Protein AF-A0AAV5MI07-F1 (afdb_monomer_lite)

Organism: NCBI:txid152421

InterPro domains:
  IPR010061 Methylmalonate-semialdehyde dehydrogenase [PTHR43866] (8-75)
  IPR015590 Aldehyde dehydrogenase domain [PF00171] (7-73)
  IPR016161 Aldehyde/histidinol dehydrogenase [SSF53720] (8-71)
  IPR016162 Aldehyde dehydrogenase, N-terminal [G3DSA:3.40.605.10] (1-75)

Radius of gyration: 13.98 Å; chains: 1; bounding box: 28×20×35 Å

Structure (mmCIF, N/CA/C/O backbone):
data_AF-A0AAV5MI07-F1
#
_entry.id   AF-A0AAV5MI07-F1
#
loop_
_atom_site.group_PDB
_atom_site.id
_atom_site.type_symbol
_atom_site.label_atom_id
_atom_site.label_alt_id
_atom_site.label_comp_id
_atom_site.label_asym_id
_atom_site.label_entity_id
_atom_site.label_seq_id
_atom_site.pdbx_PDB_ins_code
_atom_site.Cartn_x
_atom_site.Cartn_y
_atom_site.Cartn_z
_atom_site.occupancy
_atom_site.B_iso_or_equiv
_atom_site.auth_seq_id
_atom_site.auth_comp_id
_atom_site.auth_asym_id
_atom_site.auth_atom_id
_atom_site.pdbx_PDB_model_num
ATOM 1 N N . MET A 1 1 ? 19.601 4.440 7.473 1.00 44.94 1 MET A N 1
ATOM 2 C CA . MET A 1 1 ? 18.336 5.205 7.388 1.00 44.94 1 MET A CA 1
ATOM 3 C C . MET A 1 1 ? 17.105 4.432 7.891 1.00 44.94 1 MET A C 1
ATOM 5 O O . MET A 1 1 ? 16.126 5.080 8.206 1.00 44.94 1 MET A O 1
ATOM 9 N N . ALA A 1 2 ? 17.137 3.095 8.041 1.00 33.97 2 ALA A N 1
ATOM 10 C CA . ALA A 1 2 ? 15.967 2.297 8.452 1.00 33.97 2 ALA A CA 1
ATOM 11 C C . ALA A 1 2 ? 15.562 2.400 9.944 1.00 33.97 2 ALA A C 1
ATOM 13 O O . ALA A 1 2 ? 14.392 2.258 10.266 1.00 33.97 2 ALA A O 1
ATOM 14 N N . ALA A 1 3 ? 16.496 2.686 10.861 1.00 26.05 3 ALA A N 1
ATOM 15 C CA . ALA A 1 3 ? 16.193 2.687 12.299 1.00 26.05 3 ALA A CA 1
ATOM 16 C C . ALA A 1 3 ? 15.346 3.891 12.767 1.00 26.05 3 ALA A C 1
ATOM 18 O O . ALA A 1 3 ? 14.532 3.747 13.669 1.00 26.05 3 ALA A O 1
ATOM 19 N N . ALA A 1 4 ? 15.512 5.068 12.152 1.00 25.52 4 ALA A N 1
ATOM 20 C CA . ALA A 1 4 ? 14.758 6.270 12.529 1.00 25.52 4 ALA A CA 1
ATOM 21 C C . ALA A 1 4 ? 13.292 6.228 12.058 1.00 25.52 4 ALA A C 1
ATOM 23 O O . ALA A 1 4 ? 12.430 6.812 12.703 1.00 25.52 4 ALA A O 1
ATOM 24 N N . VAL A 1 5 ? 13.016 5.517 10.959 1.00 50.31 5 VAL A N 1
ATOM 25 C CA . VAL A 1 5 ? 11.658 5.333 10.423 1.00 50.31 5 VAL A CA 1
ATOM 26 C C . VAL A 1 5 ? 10.851 4.402 11.332 1.00 50.31 5 VAL A C 1
ATOM 28 O O . VAL A 1 5 ? 9.747 4.758 11.725 1.00 50.31 5 VAL A O 1
ATOM 31 N N . LEU A 1 6 ? 11.458 3.298 11.786 1.00 56.72 6 LEU A N 1
ATOM 32 C CA . LEU A 1 6 ? 10.808 2.355 12.704 1.00 56.72 6 LEU A CA 1
ATOM 33 C C . LEU A 1 6 ? 10.395 3.004 14.039 1.00 56.72 6 LEU A C 1
ATOM 35 O O . LEU A 1 6 ? 9.333 2.715 14.579 1.00 56.72 6 LEU A O 1
ATOM 39 N N . LEU A 1 7 ? 11.234 3.892 14.585 1.00 53.72 7 LEU A N 1
ATOM 40 C CA . LEU A 1 7 ? 10.930 4.589 15.840 1.00 53.72 7 LEU A CA 1
ATOM 41 C C . LEU A 1 7 ? 9.787 5.603 15.686 1.00 53.72 7 LEU A C 1
ATOM 43 O O . LEU A 1 7 ? 8.998 5.771 16.610 1.00 53.72 7 LEU A O 1
ATOM 47 N N . ALA A 1 8 ? 9.686 6.266 14.530 1.00 67.38 8 ALA A N 1
ATOM 48 C CA . ALA A 1 8 ? 8.588 7.187 14.253 1.00 67.38 8 ALA A CA 1
ATOM 49 C C . ALA A 1 8 ? 7.246 6.448 14.103 1.00 67.38 8 ALA A C 1
ATOM 51 O O . ALA A 1 8 ? 6.227 6.942 14.570 1.00 67.38 8 ALA A O 1
ATOM 52 N N . GLU A 1 9 ? 7.250 5.259 13.499 1.00 74.69 9 GLU A N 1
ATOM 53 C CA . GLU A 1 9 ? 6.060 4.419 13.309 1.00 74.69 9 GLU A CA 1
ATOM 54 C C . GLU A 1 9 ? 5.472 3.931 14.640 1.00 74.69 9 GLU A C 1
ATOM 56 O O . GLU A 1 9 ? 4.268 4.048 14.855 1.00 74.69 9 GLU A O 1
ATOM 61 N N . LEU A 1 10 ? 6.318 3.466 15.564 1.00 74.94 10 LEU A N 1
ATOM 62 C CA . LEU A 1 10 ? 5.879 3.043 16.900 1.00 74.94 10 LEU A CA 1
ATOM 63 C C . LEU A 1 10 ? 5.278 4.202 17.707 1.00 74.94 10 LEU A C 1
ATOM 65 O O . LEU A 1 10 ? 4.263 4.026 18.373 1.00 74.94 10 LEU A O 1
ATOM 69 N N . ALA A 1 11 ? 5.856 5.403 17.599 1.00 81.12 11 ALA A N 1
ATOM 70 C CA . ALA A 1 11 ? 5.296 6.590 18.241 1.00 81.12 11 ALA A CA 1
ATOM 71 C C . ALA A 1 11 ? 3.921 6.971 17.662 1.00 81.12 11 ALA A C 1
ATOM 73 O O . ALA A 1 11 ? 3.055 7.443 18.392 1.00 81.12 11 ALA A O 1
ATOM 74 N N . VAL A 1 12 ? 3.701 6.767 16.359 1.00 83.94 12 VAL A N 1
ATOM 75 C CA . VAL A 1 12 ? 2.396 7.017 15.729 1.00 83.94 12 VAL A CA 1
ATOM 76 C C . VAL A 1 12 ? 1.341 6.033 16.228 1.00 83.94 12 VAL A C 1
ATOM 78 O O . VAL A 1 12 ? 0.216 6.463 16.460 1.00 83.94 12 VAL A O 1
ATOM 81 N N . ASP A 1 13 ? 1.687 4.759 16.424 1.00 84.94 13 ASP A N 1
ATOM 82 C CA . ASP A 1 13 ? 0.760 3.751 16.958 1.00 84.94 13 ASP A CA 1
ATOM 83 C C . ASP A 1 13 ? 0.295 4.100 18.379 1.00 84.94 13 ASP A C 1
ATOM 85 O O . ASP A 1 13 ? -0.906 4.190 18.640 1.00 84.94 13 ASP A O 1
ATOM 89 N N . GLU A 1 14 ? 1.240 4.417 19.271 1.00 85.00 14 GLU A N 1
ATOM 90 C CA . GLU A 1 14 ? 0.938 4.838 20.646 1.00 85.00 14 GLU A CA 1
ATOM 91 C C . GLU A 1 14 ? 0.043 6.087 20.676 1.00 85.00 14 GLU A C 1
ATOM 93 O O . GLU A 1 14 ? -0.951 6.128 21.405 1.00 85.00 14 GLU A O 1
ATOM 98 N N . LEU A 1 15 ? 0.342 7.081 19.832 1.00 90.69 15 LEU A N 1
ATOM 99 C CA . LEU A 1 15 ? -0.467 8.295 19.713 1.00 90.69 15 LEU A CA 1
ATOM 100 C C . LEU A 1 15 ? -1.854 8.028 19.113 1.00 90.69 15 LEU A C 1
ATOM 102 O O . LEU A 1 15 ? -2.811 8.706 19.484 1.00 90.69 15 LEU A O 1
ATOM 106 N N . ALA A 1 16 ? -1.995 7.063 18.199 1.00 89.81 16 ALA A N 1
ATOM 107 C CA . ALA A 1 16 ? -3.296 6.679 17.648 1.00 89.81 16 ALA A CA 1
ATOM 108 C C . ALA A 1 16 ? -4.191 6.085 18.743 1.00 89.81 16 ALA A C 1
ATOM 110 O O . ALA A 1 16 ? -5.362 6.455 18.852 1.00 89.81 16 ALA A O 1
ATOM 111 N N . VAL A 1 17 ? -3.626 5.218 19.587 1.00 89.00 17 VAL A N 1
ATOM 112 C CA . VAL A 1 17 ? -4.327 4.645 20.743 1.00 89.00 17 VAL A CA 1
ATOM 113 C C . VAL A 1 17 ? -4.699 5.739 21.746 1.00 89.00 17 VAL A C 1
ATOM 115 O O . VAL A 1 17 ? -5.843 5.783 22.199 1.00 89.00 17 VAL A O 1
ATOM 118 N N . GLU A 1 18 ? -3.784 6.663 22.055 1.00 91.62 18 GLU A N 1
ATOM 119 C CA . GLU A 1 18 ? -4.067 7.803 22.942 1.00 91.62 18 GLU A CA 1
ATOM 120 C C . GLU A 1 18 ? -5.171 8.716 22.379 1.00 91.62 18 GLU A C 1
ATOM 122 O O . GLU A 1 18 ? -6.034 9.186 23.122 1.00 91.62 18 GLU A O 1
ATOM 127 N N . ALA A 1 19 ? -5.209 8.907 21.058 1.00 93.75 19 ALA A N 1
ATOM 128 C CA . ALA A 1 19 ? -6.264 9.647 20.367 1.00 93.75 19 ALA A CA 1
ATOM 129 C C . ALA A 1 19 ? -7.622 8.913 20.338 1.00 93.75 19 ALA A C 1
ATOM 131 O O . ALA A 1 19 ? -8.611 9.474 19.859 1.00 93.75 19 ALA A O 1
ATOM 132 N N . GLY A 1 20 ? -7.692 7.683 20.860 1.00 94.12 20 GLY A N 1
ATOM 133 C CA . GLY A 1 20 ? -8.911 6.882 20.952 1.00 94.12 20 GLY A CA 1
ATOM 1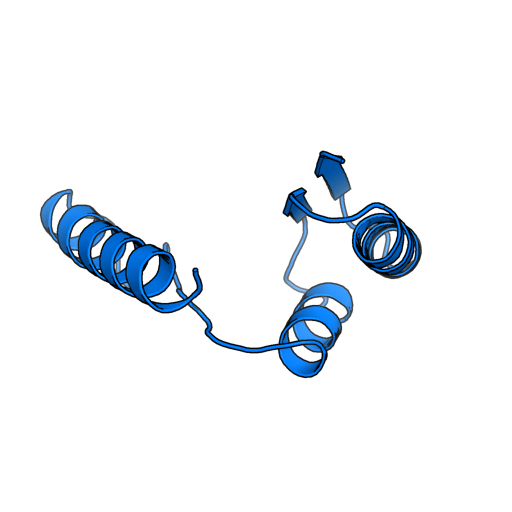34 C C . GLY A 1 20 ? -9.228 6.070 19.698 1.00 94.12 20 GLY A C 1
ATOM 135 O O . GLY 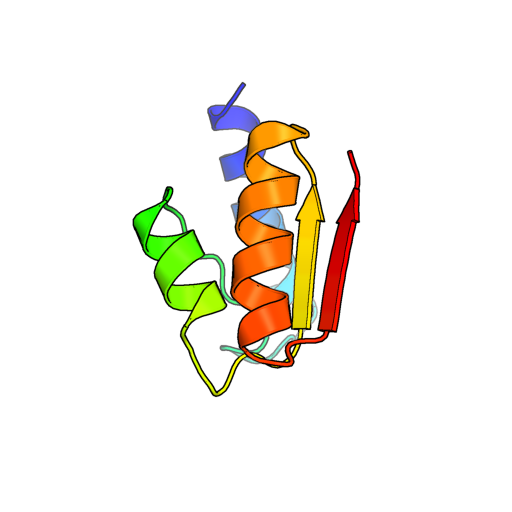A 1 20 ? -10.379 5.664 19.522 1.00 94.12 20 GLY A O 1
ATOM 136 N N . LEU A 1 21 ? -8.246 5.838 18.820 1.00 92.75 21 LEU A N 1
ATOM 137 C CA . LEU A 1 21 ? -8.425 4.975 17.657 1.00 92.75 21 LEU A CA 1
ATOM 138 C C . LEU A 1 21 ? -8.670 3.521 18.115 1.00 92.75 21 LEU A C 1
ATOM 140 O O . LEU A 1 21 ? -7.887 2.994 18.910 1.00 92.75 21 LEU A O 1
ATOM 144 N N . PRO A 1 22 ? -9.738 2.853 17.645 1.00 93.06 22 PRO A N 1
ATOM 145 C CA . PRO A 1 22 ? -9.984 1.452 17.962 1.00 93.06 22 PRO A CA 1
ATOM 146 C C . PRO A 1 22 ? -8.850 0.531 17.501 1.00 93.06 22 PRO A C 1
ATOM 148 O O . PRO A 1 22 ? -8.253 0.717 16.439 1.00 93.06 22 PRO A O 1
ATOM 151 N N . ASN A 1 23 ? -8.602 -0.527 18.275 1.00 87.44 23 ASN A N 1
ATOM 152 C CA . ASN A 1 23 ? -7.649 -1.565 17.892 1.00 87.44 23 ASN A CA 1
ATOM 153 C C . ASN A 1 23 ? -8.020 -2.174 16.535 1.00 87.44 23 ASN A C 1
ATOM 155 O O . ASN A 1 23 ? -9.145 -2.638 16.346 1.00 87.44 23 ASN A O 1
ATOM 159 N N . GLY A 1 24 ? -7.042 -2.235 15.632 1.00 85.25 24 GLY A N 1
ATOM 160 C CA . GLY A 1 24 ? -7.201 -2.813 14.300 1.00 85.25 24 GLY A CA 1
ATOM 161 C C . GLY A 1 24 ? -7.552 -1.810 13.200 1.00 85.25 24 GLY A C 1
ATOM 162 O O . GLY A 1 24 ? -7.447 -2.180 12.032 1.00 85.25 24 GLY A O 1
ATOM 163 N N . ASP A 1 25 ? -7.890 -0.558 13.528 1.00 89.25 25 ASP A N 1
ATOM 164 C CA . ASP A 1 25 ? -8.096 0.494 12.518 1.00 89.25 25 ASP A CA 1
ATOM 165 C C . ASP A 1 25 ? -6.758 0.995 11.939 1.00 89.25 25 ASP A C 1
ATOM 167 O O . ASP A 1 25 ? -6.672 1.322 10.753 1.00 89.25 25 ASP A O 1
ATOM 171 N N . LEU A 1 26 ? -5.693 0.994 12.751 1.00 89.88 26 LEU A N 1
ATOM 172 C CA . LEU A 1 26 ? -4.303 1.156 12.319 1.00 89.88 26 LEU A CA 1
ATOM 173 C C . LEU A 1 26 ? -3.539 -0.137 12.613 1.00 89.88 26 LEU A C 1
ATOM 175 O O . LEU A 1 26 ? -3.550 -0.626 13.737 1.00 89.88 26 LEU A O 1
ATOM 179 N N . ASN A 1 27 ? -2.876 -0.689 11.595 1.00 89.56 27 ASN A N 1
ATOM 180 C CA . ASN A 1 27 ? -1.994 -1.845 11.743 1.00 89.56 27 ASN A CA 1
ATOM 181 C C . ASN A 1 27 ? -0.658 -1.546 11.066 1.00 89.56 27 ASN A C 1
ATOM 183 O O . ASN A 1 27 ? -0.627 -1.161 9.895 1.00 89.56 27 ASN A O 1
ATOM 187 N N . ILE A 1 28 ? 0.443 -1.771 11.781 1.00 89.62 28 ILE A N 1
ATOM 188 C CA . ILE A 1 28 ? 1.801 -1.587 11.263 1.00 89.62 28 ILE A CA 1
ATOM 189 C C . ILE A 1 28 ? 2.418 -2.961 11.010 1.00 89.62 28 ILE A C 1
ATOM 191 O O . ILE A 1 28 ? 2.597 -3.761 11.927 1.00 89.62 28 ILE A O 1
ATOM 195 N N . LEU A 1 29 ? 2.746 -3.242 9.747 1.00 88.25 29 LEU A N 1
ATOM 196 C CA . LEU A 1 29 ? 3.370 -4.497 9.338 1.00 88.25 29 LEU A CA 1
ATOM 197 C C . LEU A 1 29 ? 4.777 -4.239 8.803 1.00 88.25 29 LEU A C 1
ATOM 199 O O . LEU A 1 29 ? 4.954 -3.67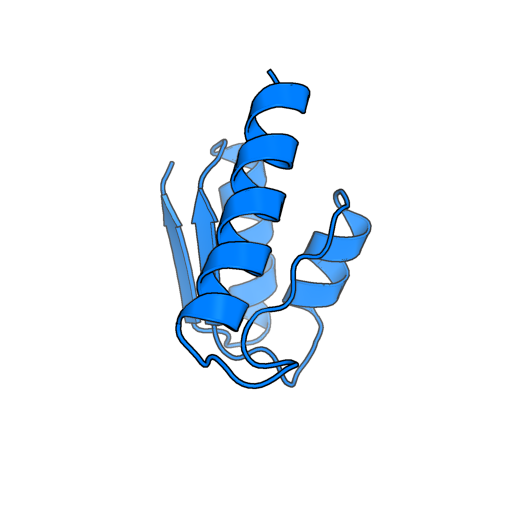3 7.726 1.00 88.25 29 LEU A O 1
ATOM 203 N N . HIS A 1 30 ? 5.780 -4.718 9.533 1.00 88.62 30 HIS A N 1
ATOM 204 C CA . HIS A 1 30 ? 7.166 -4.676 9.084 1.00 88.62 30 HIS A CA 1
ATOM 205 C C . HIS A 1 30 ? 7.446 -5.816 8.108 1.00 88.62 30 HIS A C 1
ATOM 207 O O . HIS A 1 30 ? 7.133 -6.978 8.372 1.00 88.62 30 HIS A O 1
ATOM 213 N N . GLY A 1 31 ? 8.099 -5.507 6.993 1.00 88.12 31 GLY A N 1
ATOM 214 C CA . GLY A 1 31 ? 8.477 -6.532 6.037 1.00 88.12 31 GLY A CA 1
ATOM 215 C C . GLY A 1 31 ? 9.160 -5.989 4.798 1.00 88.12 31 GLY A C 1
ATOM 216 O O . GLY A 1 31 ? 9.559 -4.830 4.724 1.00 88.12 31 GLY A O 1
ATOM 217 N N . THR A 1 32 ? 9.312 -6.876 3.820 1.00 91.00 32 THR A N 1
ATOM 218 C CA . THR A 1 32 ? 9.906 -6.568 2.518 1.00 91.00 32 THR A CA 1
ATOM 219 C C . THR A 1 32 ? 8.945 -7.005 1.406 1.00 91.00 32 THR A C 1
ATOM 221 O O . THR A 1 32 ? 7.730 -6.849 1.533 1.00 91.00 32 THR A O 1
ATOM 224 N N . ASN A 1 33 ? 9.461 -7.575 0.318 1.00 90.81 33 ASN A N 1
ATOM 225 C CA . ASN A 1 33 ? 8.683 -7.939 -0.861 1.00 90.81 33 ASN A CA 1
ATOM 226 C C . ASN A 1 33 ? 7.536 -8.912 -0.559 1.00 90.81 33 ASN A C 1
ATOM 228 O O . ASN A 1 33 ? 6.498 -8.820 -1.207 1.00 90.81 33 ASN A O 1
ATOM 232 N N . ASP A 1 34 ? 7.680 -9.806 0.420 1.00 94.69 34 ASP A N 1
ATOM 233 C CA . ASP A 1 34 ? 6.635 -10.786 0.739 1.00 94.69 34 ASP A CA 1
ATOM 234 C C . ASP A 1 34 ? 5.364 -10.121 1.283 1.00 94.69 34 ASP A C 1
ATOM 236 O O . ASP A 1 34 ? 4.267 -10.430 0.819 1.00 94.69 34 ASP A O 1
ATOM 240 N N . ILE A 1 35 ? 5.507 -9.139 2.181 1.00 93.62 35 ILE A N 1
ATOM 241 C CA . ILE A 1 35 ? 4.375 -8.356 2.700 1.00 93.62 35 ILE A CA 1
ATOM 242 C C . ILE A 1 35 ? 3.768 -7.492 1.596 1.00 93.62 35 ILE A C 1
ATOM 244 O O . ILE A 1 35 ? 2.550 -7.458 1.446 1.00 93.62 35 ILE A O 1
ATOM 248 N N . ILE A 1 36 ? 4.598 -6.855 0.765 1.00 92.69 36 ILE A N 1
ATOM 249 C CA . ILE A 1 36 ? 4.118 -6.071 -0.384 1.00 92.69 36 ILE A CA 1
ATOM 250 C C . ILE A 1 36 ? 3.279 -6.952 -1.321 1.00 92.69 36 ILE A C 1
ATOM 252 O O . ILE A 1 36 ? 2.204 -6.554 -1.772 1.00 92.69 36 ILE A O 1
ATOM 256 N N . ASN A 1 37 ? 3.749 -8.169 -1.593 1.00 94.88 37 ASN A N 1
ATOM 257 C CA . ASN A 1 37 ? 3.049 -9.123 -2.442 1.00 94.88 37 ASN A CA 1
ATOM 258 C C . ASN A 1 37 ? 1.749 -9.607 -1.806 1.00 94.88 37 ASN A C 1
ATOM 260 O O . ASN A 1 37 ? 0.747 -9.697 -2.514 1.00 94.88 37 ASN A O 1
ATOM 264 N N . ALA A 1 38 ? 1.749 -9.887 -0.502 1.00 95.69 38 ALA A N 1
ATOM 265 C CA . ALA A 1 38 ? 0.539 -10.228 0.235 1.00 95.69 38 ALA A CA 1
ATOM 266 C C . ALA A 1 38 ? -0.496 -9.098 0.130 1.00 95.69 38 ALA A C 1
ATOM 268 O O . ALA A 1 38 ? -1.601 -9.345 -0.342 1.00 95.69 38 ALA A O 1
ATOM 269 N N . ILE A 1 39 ? -0.102 -7.850 0.408 1.00 95.19 39 ILE A N 1
ATOM 270 C CA . ILE A 1 39 ? -0.972 -6.665 0.316 1.00 95.19 39 ILE A CA 1
ATOM 271 C C . ILE A 1 39 ? -1.565 -6.497 -1.091 1.00 95.19 39 ILE A C 1
ATOM 273 O O . ILE A 1 39 ? -2.749 -6.209 -1.256 1.00 95.19 39 ILE A O 1
ATOM 277 N N . CYS A 1 40 ? -0.757 -6.690 -2.136 1.00 95.12 40 CYS A N 1
ATOM 278 C CA . CYS A 1 40 ? -1.238 -6.572 -3.513 1.00 95.12 40 CYS A CA 1
ATOM 279 C C . CYS A 1 40 ? -2.232 -7.678 -3.899 1.00 95.12 40 CYS A C 1
ATOM 281 O O . CYS A 1 40 ? -3.067 -7.457 -4.776 1.00 95.12 40 CYS A O 1
ATOM 283 N N . ASN A 1 41 ? -2.119 -8.863 -3.297 1.00 94.50 41 ASN A N 1
ATOM 284 C CA . ASN A 1 41 ? -2.928 -10.032 -3.639 1.00 94.50 41 ASN A CA 1
ATOM 285 C C . ASN A 1 41 ? -4.166 -10.202 -2.748 1.00 94.50 41 ASN A C 1
ATOM 287 O O . ASN A 1 41 ? -5.065 -10.934 -3.148 1.00 94.50 41 ASN A O 1
ATOM 291 N N . ASP A 1 42 ? -4.202 -9.560 -1.583 1.00 95.25 42 ASP A N 1
ATOM 292 C CA . ASP A 1 42 ? -5.299 -9.639 -0.621 1.00 95.25 42 ASP A CA 1
ATOM 293 C C . ASP A 1 42 ? -6.551 -8.945 -1.168 1.00 95.25 42 ASP A C 1
ATOM 295 O O . ASP A 1 42 ? -6.529 -7.744 -1.439 1.00 95.25 42 ASP A O 1
ATOM 299 N N . ASP A 1 43 ? -7.643 -9.682 -1.355 1.00 94.38 43 ASP A N 1
ATOM 300 C CA . ASP A 1 43 ? -8.872 -9.159 -1.953 1.00 94.38 43 ASP A CA 1
ATOM 301 C C . ASP A 1 43 ? -9.621 -8.163 -1.047 1.00 94.38 43 ASP A C 1
ATOM 303 O O . ASP A 1 43 ? -10.385 -7.341 -1.567 1.00 94.38 43 ASP A O 1
ATOM 307 N N . ASP A 1 44 ? -9.368 -8.142 0.263 1.00 95.50 44 ASP A N 1
ATOM 308 C CA . ASP A 1 44 ? -9.990 -7.215 1.215 1.00 95.50 44 ASP A CA 1
ATOM 309 C C . ASP A 1 44 ? -9.371 -5.813 1.150 1.00 95.50 44 ASP A C 1
ATOM 311 O O . ASP A 1 44 ? -10.063 -4.813 1.362 1.00 95.50 44 ASP A O 1
ATOM 315 N N . ILE A 1 45 ? -8.114 -5.699 0.713 1.00 95.44 45 ILE A N 1
ATOM 316 C CA . ILE A 1 45 ? -7.442 -4.408 0.525 1.00 95.44 45 ILE A CA 1
ATOM 317 C C . ILE A 1 45 ? -7.932 -3.734 -0.758 1.00 95.44 45 ILE A C 1
ATOM 319 O O . ILE A 1 45 ? -7.717 -4.218 -1.871 1.00 95.44 45 ILE A O 1
ATOM 323 N N . LYS A 1 46 ? -8.577 -2.572 -0.632 1.00 95.25 46 LYS A N 1
ATOM 324 C CA . LYS A 1 46 ? -9.196 -1.874 -1.778 1.00 95.25 46 LYS A CA 1
ATOM 325 C C . LYS A 1 46 ? -8.313 -0.797 -2.407 1.00 95.25 46 LYS A C 1
ATOM 327 O O . LYS A 1 46 ? -8.509 -0.450 -3.575 1.00 95.25 46 LYS A O 1
ATOM 332 N N . ALA A 1 47 ? -7.354 -0.263 -1.653 1.00 96.19 47 ALA A N 1
ATOM 333 C CA . ALA A 1 47 ? -6.497 0.823 -2.104 1.00 96.19 47 ALA A CA 1
ATOM 334 C C . ALA A 1 47 ? -5.069 0.701 -1.565 1.00 96.19 47 ALA A C 1
ATOM 336 O O . ALA A 1 47 ? -4.860 0.203 -0.463 1.00 96.19 47 ALA A O 1
ATOM 337 N N . ILE A 1 48 ? -4.101 1.176 -2.350 1.00 95.75 48 ILE A N 1
ATOM 338 C CA . ILE A 1 48 ? -2.676 1.184 -2.008 1.00 95.75 48 ILE A CA 1
ATOM 339 C C . ILE A 1 48 ? -2.092 2.561 -2.345 1.00 95.75 48 ILE A C 1
ATOM 341 O O . ILE A 1 48 ? -2.276 3.070 -3.453 1.00 95.75 48 ILE A O 1
ATOM 345 N N . SER A 1 49 ? -1.359 3.151 -1.402 1.00 95.50 49 SER A N 1
ATOM 346 C CA . SER A 1 49 ? -0.512 4.325 -1.630 1.00 95.50 49 SER A CA 1
ATOM 347 C C . SER A 1 49 ? 0.940 3.926 -1.399 1.00 95.50 49 SER A C 1
ATOM 349 O O . SER A 1 49 ? 1.257 3.292 -0.394 1.00 95.50 49 SER A O 1
ATOM 351 N N . PHE A 1 50 ? 1.812 4.246 -2.351 1.00 94.31 50 PHE A N 1
ATOM 352 C CA . PHE A 1 50 ? 3.229 3.900 -2.298 1.00 94.31 50 PHE A CA 1
ATOM 353 C C . PHE A 1 50 ? 4.105 5.131 -2.521 1.00 94.31 50 PHE A C 1
ATOM 355 O O . PHE A 1 50 ? 3.839 5.933 -3.417 1.00 94.31 50 PHE A O 1
ATOM 362 N N . VAL A 1 51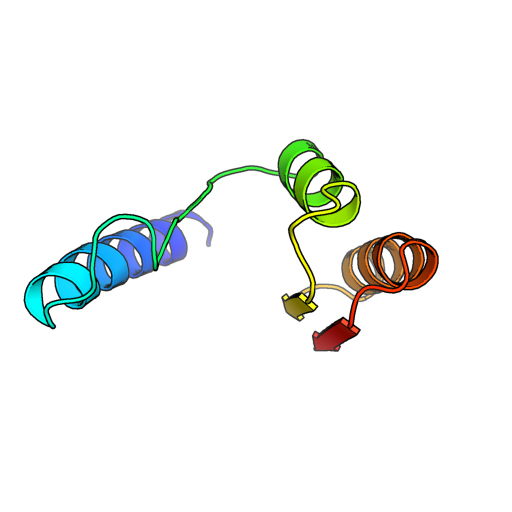 ? 5.185 5.235 -1.747 1.00 93.12 51 VAL A N 1
ATOM 363 C CA . VAL A 1 51 ? 6.242 6.238 -1.914 1.00 93.12 51 VAL A CA 1
ATOM 364 C C . VAL A 1 51 ? 7.585 5.516 -1.955 1.00 93.12 51 VAL A C 1
ATOM 366 O O . VAL A 1 51 ? 7.905 4.756 -1.042 1.00 93.12 51 VAL A O 1
ATOM 369 N N . GLY A 1 52 ? 8.375 5.733 -3.007 1.00 91.25 52 GLY A N 1
ATOM 370 C CA . GLY A 1 52 ? 9.673 5.077 -3.150 1.00 91.25 52 GLY A CA 1
ATOM 371 C C . GLY A 1 52 ? 10.245 5.155 -4.561 1.00 91.25 52 GLY A C 1
ATOM 372 O O . GLY A 1 52 ? 9.904 6.032 -5.342 1.00 91.25 52 GLY A O 1
ATOM 373 N N . THR A 1 53 ? 11.144 4.228 -4.896 1.00 95.69 53 THR A N 1
ATOM 374 C CA . THR A 1 53 ? 11.852 4.246 -6.185 1.00 95.69 53 THR A CA 1
ATOM 375 C C . THR A 1 53 ? 10.939 3.903 -7.362 1.00 95.69 53 THR A C 1
ATOM 377 O O . THR A 1 53 ? 9.987 3.130 -7.223 1.00 95.69 53 THR A O 1
ATOM 380 N N . SER A 1 54 ? 11.282 4.389 -8.561 1.00 95.12 54 SER A N 1
ATOM 381 C CA . SER A 1 54 ? 10.517 4.107 -9.786 1.00 95.12 54 SER A CA 1
ATOM 382 C C . SER A 1 54 ? 10.413 2.621 -10.105 1.00 95.12 54 SER A C 1
ATOM 384 O O . SER A 1 54 ? 9.352 2.162 -10.521 1.00 95.12 54 SER A O 1
ATOM 386 N N . THR A 1 55 ? 11.474 1.850 -9.855 1.00 95.00 55 THR A N 1
ATOM 387 C CA . THR A 1 55 ? 11.480 0.400 -10.087 1.00 95.00 55 THR A CA 1
ATOM 388 C C . THR A 1 55 ? 10.463 -0.319 -9.200 1.00 95.00 55 THR A C 1
ATOM 390 O O . THR A 1 55 ? 9.686 -1.135 -9.693 1.00 95.00 55 THR A O 1
ATOM 393 N N . ALA A 1 56 ? 10.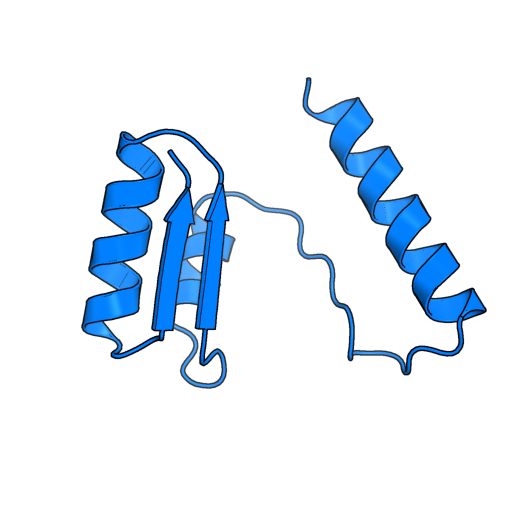431 -0.001 -7.901 1.00 93.75 56 ALA A N 1
ATOM 394 C CA . ALA A 1 56 ? 9.477 -0.606 -6.974 1.00 93.75 56 ALA A CA 1
ATOM 395 C C . ALA A 1 56 ? 8.047 -0.110 -7.237 1.00 93.75 56 ALA A C 1
ATOM 397 O O . ALA A 1 56 ? 7.115 -0.911 -7.287 1.00 93.75 56 ALA A O 1
ATOM 398 N N . GLY A 1 57 ? 7.878 1.192 -7.486 1.00 94.69 57 GLY A N 1
ATOM 399 C CA . GLY A 1 57 ? 6.581 1.788 -7.796 1.00 94.69 57 GLY A CA 1
ATOM 400 C C . GLY A 1 57 ? 5.933 1.166 -9.032 1.00 94.69 57 GLY A C 1
ATOM 401 O O . GLY A 1 57 ? 4.775 0.764 -8.971 1.00 94.69 57 GLY A O 1
ATOM 402 N N . ALA A 1 58 ? 6.685 0.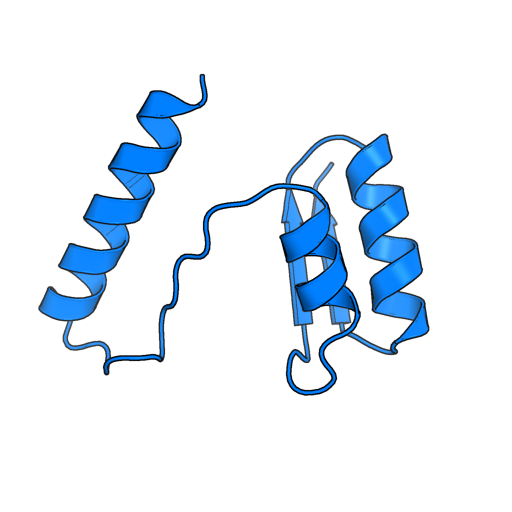996 -10.125 1.00 96.06 58 ALA A N 1
ATOM 403 C CA . ALA A 1 58 ? 6.181 0.362 -11.345 1.00 96.06 58 ALA A CA 1
ATOM 404 C C . ALA A 1 58 ? 5.720 -1.088 -11.107 1.00 96.06 58 ALA A C 1
ATOM 406 O O . ALA A 1 58 ? 4.670 -1.494 -11.607 1.00 96.06 58 ALA A O 1
ATOM 407 N N . TYR A 1 59 ? 6.470 -1.852 -10.307 1.00 95.25 59 TYR A N 1
ATOM 408 C CA . TYR A 1 59 ? 6.113 -3.221 -9.934 1.00 95.25 59 TYR A CA 1
ATOM 409 C C . TYR A 1 59 ? 4.796 -3.291 -9.149 1.00 95.25 59 TYR A C 1
ATOM 411 O O . TYR A 1 59 ? 3.897 -4.057 -9.506 1.00 95.25 59 TYR A O 1
ATOM 419 N N . ILE A 1 60 ? 4.661 -2.468 -8.106 1.00 95.69 60 ILE A N 1
ATOM 420 C CA . ILE A 1 60 ? 3.476 -2.450 -7.237 1.00 95.69 60 ILE A CA 1
ATOM 421 C C . ILE A 1 60 ? 2.262 -1.931 -8.017 1.00 95.69 60 ILE A C 1
ATOM 423 O O . ILE A 1 60 ? 1.192 -2.539 -7.957 1.00 95.69 60 ILE A O 1
ATOM 427 N N . TYR A 1 61 ? 2.436 -0.867 -8.811 1.00 96.50 61 TYR A N 1
ATOM 428 C CA . TYR A 1 61 ? 1.389 -0.307 -9.666 1.00 96.50 61 TYR A CA 1
ATOM 429 C C . TYR A 1 61 ? 0.813 -1.353 -10.618 1.00 96.50 61 TYR A C 1
ATOM 431 O O . TYR A 1 61 ? -0.403 -1.560 -10.648 1.00 96.50 61 TYR A O 1
ATOM 439 N N . ALA A 1 62 ? 1.673 -2.055 -11.362 1.00 96.50 62 ALA A N 1
ATOM 440 C CA . ALA A 1 62 ? 1.243 -3.081 -12.307 1.00 96.50 62 ALA A CA 1
ATOM 441 C C . ALA A 1 62 ? 0.493 -4.225 -11.606 1.00 96.50 62 ALA A C 1
ATOM 443 O O . ALA A 1 62 ? -0.560 -4.660 -12.071 1.00 96.50 62 ALA A O 1
ATOM 444 N N . ARG A 1 63 ? 0.998 -4.686 -10.457 1.00 95.44 63 ARG A N 1
ATOM 445 C CA . ARG A 1 63 ? 0.398 -5.805 -9.722 1.00 95.44 63 ARG A CA 1
ATOM 446 C C . ARG A 1 63 ? -0.959 -5.459 -9.111 1.00 95.44 63 ARG A C 1
ATOM 448 O O . ARG A 1 63 ? -1.905 -6.228 -9.259 1.00 95.44 63 ARG A O 1
ATOM 455 N N . ALA A 1 64 ? -1.066 -4.317 -8.436 1.00 95.69 64 ALA A N 1
ATOM 456 C CA . ALA A 1 64 ? -2.294 -3.915 -7.753 1.00 95.69 64 ALA A CA 1
ATOM 457 C C . ALA A 1 64 ? -3.400 -3.495 -8.733 1.00 95.69 64 ALA A C 1
ATOM 459 O O . ALA A 1 64 ? -4.566 -3.840 -8.533 1.00 95.69 64 ALA A O 1
ATOM 460 N N . SER A 1 65 ? -3.044 -2.799 -9.819 1.00 95.19 65 SER A N 1
ATOM 461 C CA . SER A 1 65 ? -4.010 -2.409 -10.856 1.00 95.19 65 SER A CA 1
ATOM 462 C C . SER A 1 65 ? -4.582 -3.619 -11.600 1.00 95.19 65 SER A C 1
ATOM 464 O O . SER A 1 65 ? -5.778 -3.642 -11.883 1.00 95.19 65 SER A O 1
ATOM 466 N N . ALA A 1 66 ? -3.789 -4.678 -11.813 1.00 96.31 66 ALA A N 1
ATOM 467 C CA . ALA A 1 66 ? -4.276 -5.952 -12.353 1.00 96.31 66 ALA A CA 1
ATOM 468 C C . ALA A 1 66 ? -5.324 -6.636 -11.450 1.00 96.31 66 ALA A C 1
ATOM 470 O O . ALA A 1 66 ? -6.123 -7.441 -11.925 1.00 96.31 66 ALA A O 1
ATOM 471 N N . LYS A 1 67 ? -5.348 -6.297 -10.156 1.00 94.94 67 LYS A N 1
ATOM 472 C CA . LYS A 1 67 ? -6.358 -6.722 -9.173 1.00 94.94 67 LYS A CA 1
ATOM 473 C C . LYS A 1 67 ? -7.482 -5.696 -8.986 1.00 94.94 67 LYS A C 1
ATOM 475 O O . LYS A 1 67 ? -8.263 -5.810 -8.047 1.00 94.94 67 LYS A O 1
ATOM 480 N N . VAL A 1 68 ? -7.563 -4.693 -9.867 1.00 94.38 68 VAL A N 1
ATOM 481 C CA . VAL A 1 68 ? -8.575 -3.620 -9.857 1.00 94.38 68 VAL A CA 1
ATOM 482 C C . VAL A 1 68 ? -8.562 -2.817 -8.544 1.00 94.38 68 VAL A C 1
ATOM 484 O O . VAL A 1 68 ? -9.560 -2.225 -8.137 1.00 94.38 68 VAL A O 1
ATOM 487 N N . LYS A 1 69 ? -7.409 -2.765 -7.864 1.00 95.81 69 LYS A N 1
ATOM 488 C CA . LYS A 1 69 ? -7.224 -1.935 -6.669 1.00 95.81 69 LYS A CA 1
ATOM 489 C C . LYS A 1 69 ? -6.940 -0.496 -7.079 1.00 95.81 69 LYS A C 1
ATOM 491 O O . LYS A 1 69 ? -6.230 -0.242 -8.056 1.00 95.81 69 LYS A O 1
ATOM 496 N N . ARG A 1 70 ? -7.442 0.467 -6.304 1.00 97.06 70 ARG A N 1
ATOM 497 C CA . ARG A 1 70 ? -7.075 1.878 -6.484 1.00 97.06 70 ARG A CA 1
ATOM 498 C C . ARG A 1 70 ? -5.627 2.064 -6.044 1.00 97.06 70 ARG A C 1
ATOM 500 O O . ARG A 1 70 ? -5.317 1.799 -4.889 1.00 97.06 70 ARG A O 1
ATOM 507 N N . ILE A 1 71 ? -4.753 2.532 -6.929 1.00 95.75 71 ILE A N 1
ATOM 508 C CA . ILE A 1 71 ? -3.340 2.706 -6.588 1.00 95.75 71 ILE A CA 1
ATOM 509 C C . ILE A 1 71 ? -2.792 4.070 -6.994 1.00 95.75 71 ILE A C 1
ATOM 511 O O . ILE A 1 71 ? -3.070 4.578 -8.080 1.00 95.75 71 ILE A O 1
ATOM 515 N N . GLN A 1 72 ? -1.993 4.642 -6.096 1.00 95.69 72 GLN A N 1
ATOM 516 C CA . GLN A 1 72 ? -1.189 5.834 -6.320 1.00 95.69 72 GLN A CA 1
ATOM 517 C C . GLN A 1 72 ? 0.264 5.538 -5.935 1.00 95.69 72 GLN A C 1
ATOM 519 O O . GLN A 1 72 ? 0.538 5.016 -4.857 1.00 95.69 72 GLN A O 1
ATOM 524 N N . CYS A 1 73 ? 1.194 5.884 -6.822 1.00 93.00 73 CYS A N 1
ATOM 525 C CA . CYS A 1 73 ? 2.628 5.800 -6.567 1.00 93.00 73 CYS A CA 1
ATOM 526 C C . CYS A 1 73 ? 3.234 7.196 -6.699 1.00 93.00 73 CYS A C 1
ATOM 528 O O . CYS A 1 73 ? 3.098 7.819 -7.752 1.00 93.00 73 CYS A O 1
ATOM 530 N N . ASN A 1 74 ? 3.879 7.676 -5.639 1.00 88.38 74 ASN A N 1
ATOM 531 C CA . ASN A 1 74 ? 4.696 8.882 -5.665 1.00 88.38 74 ASN A CA 1
ATOM 532 C C . ASN A 1 74 ? 6.165 8.484 -5.821 1.00 88.38 74 ASN A C 1
ATOM 534 O O . ASN A 1 74 ? 6.663 7.661 -5.046 1.00 88.38 74 ASN A O 1
ATOM 538 N N . ILE A 1 75 ? 6.816 9.043 -6.836 1.00 80.00 75 ILE A N 1
ATOM 539 C CA . ILE A 1 75 ? 8.147 8.657 -7.314 1.00 80.00 75 ILE A CA 1
ATOM 540 C C . ILE A 1 75 ? 9.105 9.833 -7.246 1.00 80.00 75 ILE A C 1
ATOM 542 O O . ILE A 1 75 ? 8.658 10.946 -7.600 1.00 80.00 75 ILE A O 1
#

Secondary structure (DSSP, 8-state):
-HHHHHHHHHHHHHHHHHTTPPBTTB-----SHHHHHHHHH-TT--EEEEES-HHHHHHHHHHHHHTT-EEEEE-

Foldseek 3Di:
DPPVVVVVVVVVVVVCVVVVPDPPPDDDDDDDVVVLLCLLPDLVNQEDEEEDDPVVQVVSVVSNVVSVHHYDYDD

pLDDT: mean 87.01, std 15.98, range [25.52, 97.06]

Sequence (75 aa):
MAAAVLLAELAVDELAVEAGLPNGDLNILHGTNDIINAICNDDDIKAISFVGTSTAGAYIYARASAKVKRIQCNI